Protein AF-0000000070241389 (afdb_homodimer)

Solvent-accessible surface area (backbone atoms only — not comparable to full-atom values): 9947 Å² total; per-residue (Å²): 117,72,37,58,46,86,77,59,89,58,71,56,84,63,76,89,74,58,66,76,79,63,46,59,75,64,30,22,27,38,68,63,29,48,18,29,35,75,73,73,41,57,58,73,61,90,64,56,70,70,60,47,52,40,38,36,48,60,35,49,55,43,48,33,76,45,27,88,47,49,41,38,32,72,41,94,45,86,84,44,61,36,31,37,30,52,108,116,70,37,58,45,86,76,58,89,58,71,57,83,64,76,89,75,59,67,75,80,64,46,59,76,65,31,23,28,36,67,65,30,48,19,29,35,76,73,73,41,58,60,74,61,88,65,56,70,70,60,47,50,39,39,36,46,59,34,49,56,44,48,33,76,44,26,89,46,50,40,38,32,72,41,95,45,85,84,43,62,35,31,36,28,53,109

Sequence (174 aa):
MPRPRSSFDDLRSFEFRDPEEVLDADKLYTVYEIARLLQGLDPDADLDPGTEGILLDWAIPWMLDHSDAFVFAEPEADEEPGYYGLKMPRPRSSFDDLRSFEFRDPEEVLDADKLYTVYEIARLLQGLDPDADLDPGTEGILLDWAIPWMLDHSDAFVFAEPEADEEPGYYGLK

Organism: Natronomonas pharaonis (strain ATCC 35678 / DSM 2160 / CIP 103997 / JCM 8858 / NBRC 14720 / NCIMB 2260 / Gabara) (NCBI:txid348780)

Nearest PDB structures (foldseek):
  6qvw-assembly1_A  TM=5.380E-01  e=3.458E-02  Homo sapiens
  7xe0-assembly1_I  TM=5.070E-01  e=3.819E+00  Triticum monococcum
  1mne-assembly1_A  TM=4.538E-01  e=8.930E+00  Dictyostelium discoideum
  7xe0-assembly1_I  TM=5.067E-01  e=3.661E+00  Triticum monococcum
  8bv0-assembly2_C  TM=4.609E-01  e=3.004E+00  Solanum lycopersicum

Foldseek 3Di:
DDDDPVVDDDPDQLEDDDPVVQDDQVDKAFLLLSLQSVVVHHSPDDDDPVVSVVSSVSVVSNCVNVVVQKDWADDPDPVDTIIIHGD/DDDDPVVDDDPDQLEDDDPVVQDDQVDKAFLLLSLQSVVVHHSPDDDDPVVSVVSSVSVVSNCVSVVVQKDWADDPDPVDTIIIHGD

Secondary structure (DSSP, 8-state):
-PEEGGG-S-B----SS-HHHHS-TTEEB-HHHHHHHHTT--TT----HHHHHHHHHHHHHHHHHTGGGEEEE--SSTTS--EEEE-/-PEEGGG-S-B----SS-HHHHS-TTEEB-HHHHHHHHTT--TT----HHHHHHHHHHHHHHHHHTGGGEEEE--SSTTS--EEEE-

InterPro domains:
  IPR043867 Protein of unknown function DUF5827 [PF19145] (1-87)

Radius of gyration: 15.33 Å; Cα contacts (8 Å, |Δi|>4): 279; chains: 2; bounding box: 36×40×34 Å

pLDDT: mean 89.83, std 9.63, range [54.94, 97.94]

Structure (mmCIF, N/CA/C/O backbone):
data_AF-0000000070241389-model_v1
#
loop_
_entity.id
_entity.type
_entity.pdbx_description
1 polymer 'Uncharacterized protein'
#
loop_
_atom_site.group_PDB
_atom_site.id
_atom_site.type_symbol
_atom_site.label_atom_id
_atom_site.label_alt_id
_atom_site.label_comp_id
_atom_site.label_asym_id
_atom_site.label_entity_id
_atom_site.label_seq_id
_atom_site.pdbx_PDB_ins_code
_atom_site.Cartn_x
_atom_site.Cartn_y
_atom_site.Cartn_z
_atom_site.occupancy
_atom_site.B_iso_or_equiv
_atom_site.auth_seq_id
_atom_site.auth_comp_id
_atom_site.auth_asym_id
_atom_site.auth_atom_id
_atom_site.pdbx_PDB_model_num
ATOM 1 N N . MET A 1 1 ? -7.754 8.125 13.336 1 80.69 1 MET A N 1
ATOM 2 C CA . MET A 1 1 ? -8.906 8.805 12.742 1 80.69 1 MET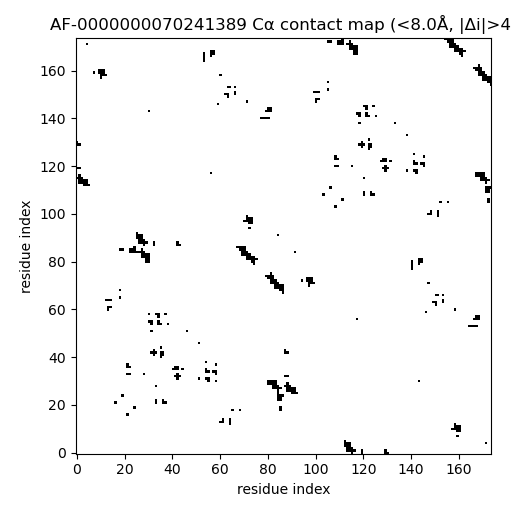 A CA 1
ATOM 3 C C . MET A 1 1 ? -8.484 9.641 11.539 1 80.69 1 MET A C 1
ATOM 5 O O . MET A 1 1 ? -7.324 10.039 11.43 1 80.69 1 MET A O 1
ATOM 9 N N . PRO A 1 2 ? -9.359 9.508 10.453 1 86.94 2 PRO A N 1
ATOM 10 C CA . PRO A 1 2 ? -9.047 10.367 9.312 1 86.94 2 PRO A CA 1
ATOM 11 C C . PRO A 1 2 ? -8.805 11.82 9.703 1 86.94 2 PRO A C 1
ATOM 13 O O . PRO A 1 2 ? -9.312 12.273 10.727 1 86.94 2 PRO A O 1
ATOM 16 N N . ARG A 1 3 ? -7.812 12.477 9.031 1 87.38 3 ARG A N 1
ATOM 17 C CA . ARG A 1 3 ? -7.434 13.867 9.289 1 87.38 3 ARG A CA 1
ATOM 18 C C . ARG A 1 3 ? -8.016 14.797 8.227 1 87.38 3 ARG A C 1
ATOM 20 O O . ARG A 1 3 ? -8.117 14.43 7.055 1 87.38 3 ARG A O 1
ATOM 27 N N . PRO A 1 4 ? -8.297 16.047 8.727 1 86.81 4 PRO A N 1
ATOM 28 C CA . PRO A 1 4 ? -8.734 17.016 7.715 1 86.81 4 PRO A CA 1
ATOM 29 C C . PRO A 1 4 ? -7.625 17.359 6.723 1 86.81 4 PRO A C 1
ATOM 31 O O . PRO A 1 4 ? -6.461 17.484 7.109 1 86.81 4 PRO A O 1
ATOM 34 N N . ARG A 1 5 ? -8.039 17.578 5.402 1 84.88 5 ARG A N 1
ATOM 35 C CA . ARG A 1 5 ? -7.09 17.891 4.34 1 84.88 5 ARG A CA 1
ATOM 36 C C . ARG A 1 5 ? -6.367 19.203 4.621 1 84.88 5 ARG A C 1
ATOM 38 O O . ARG A 1 5 ? -5.199 19.359 4.262 1 84.88 5 ARG A O 1
ATOM 45 N N . SER A 1 6 ? -7.023 20.109 5.176 1 82.19 6 SER A N 1
ATOM 46 C CA . SER A 1 6 ? -6.492 21.453 5.422 1 82.19 6 SER A CA 1
ATOM 47 C C . SER A 1 6 ? -5.363 21.422 6.441 1 82.19 6 SER A C 1
ATOM 49 O O . SER A 1 6 ? -4.648 22.406 6.613 1 82.19 6 SER A O 1
ATOM 51 N N . SER A 1 7 ? -5.199 20.359 6.973 1 80.12 7 SER A N 1
ATOM 52 C CA . SER A 1 7 ? -4.172 20.234 7.996 1 80.12 7 SER A CA 1
ATOM 53 C C . SER A 1 7 ? -2.805 19.953 7.379 1 80.12 7 SER A C 1
ATOM 55 O O . SER A 1 7 ? -1.79 19.938 8.078 1 80.12 7 SER A O 1
ATOM 57 N N . PHE A 1 8 ? -2.734 19.734 6.098 1 74.19 8 PHE A N 1
ATOM 58 C CA . PHE A 1 8 ? -1.48 19.344 5.465 1 74.19 8 PHE A CA 1
ATOM 59 C C . PHE A 1 8 ? -1.06 20.359 4.414 1 74.19 8 PHE A C 1
ATOM 61 O O . PHE A 1 8 ? -1.88 20.797 3.605 1 74.19 8 PHE A O 1
ATOM 68 N N . ASP A 1 9 ? 0.135 20.938 4.457 1 68.06 9 ASP A N 1
ATOM 69 C CA . ASP A 1 9 ? 0.631 21.953 3.531 1 68.06 9 ASP A CA 1
ATOM 70 C C . ASP A 1 9 ? 1.396 21.312 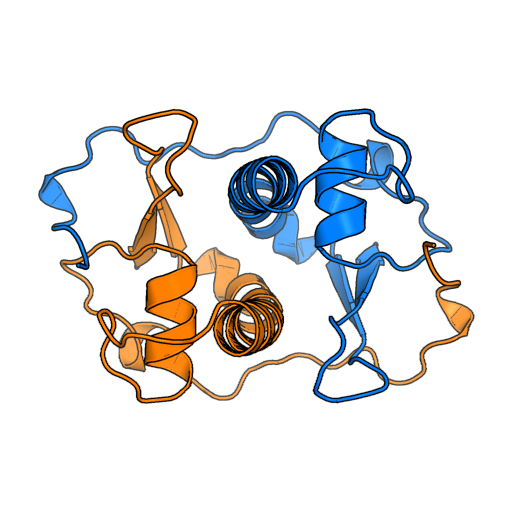2.375 1 68.06 9 ASP A C 1
ATOM 72 O O . ASP A 1 9 ? 1.526 21.906 1.304 1 68.06 9 ASP A O 1
ATOM 76 N N . ASP A 1 10 ? 2.033 20.188 2.574 1 65.69 10 ASP A N 1
ATOM 77 C CA . ASP A 1 10 ? 2.922 19.688 1.525 1 65.69 10 ASP A CA 1
ATOM 78 C C . ASP A 1 10 ? 2.482 18.312 1.041 1 65.69 10 ASP A C 1
ATOM 80 O O . ASP A 1 10 ? 2.93 17.297 1.57 1 65.69 10 ASP A O 1
ATOM 84 N N . LEU A 1 11 ? 1.538 18.359 0.152 1 69.12 11 LEU A N 1
ATOM 85 C CA . LEU A 1 11 ? 1.145 17.125 -0.534 1 69.12 11 LEU A CA 1
ATOM 86 C C . LEU A 1 11 ? 2.139 16.781 -1.638 1 69.12 11 LEU A C 1
ATOM 88 O O . LEU A 1 11 ? 2.34 17.562 -2.568 1 69.12 11 LEU A O 1
ATOM 92 N N . ARG A 1 12 ? 3.422 16.094 -1.104 1 58.38 12 ARG A N 1
ATOM 93 C CA . ARG A 1 12 ? 4.594 15.852 -1.937 1 58.38 12 ARG A CA 1
ATOM 94 C C . ARG A 1 12 ? 4.402 14.617 -2.812 1 58.38 12 ARG A C 1
ATOM 96 O O . ARG A 1 12 ? 3.594 13.742 -2.494 1 58.38 12 ARG A O 1
ATOM 103 N N . SER A 1 13 ? 5.098 14.703 -4.066 1 55.22 13 SER A N 1
ATOM 104 C CA . SER A 1 13 ? 5.234 13.594 -5.008 1 55.22 13 SER A CA 1
ATOM 105 C C . SER A 1 13 ? 6.461 12.742 -4.691 1 55.22 13 SER A C 1
ATOM 107 O O . SER A 1 13 ? 7.484 13.266 -4.246 1 55.22 13 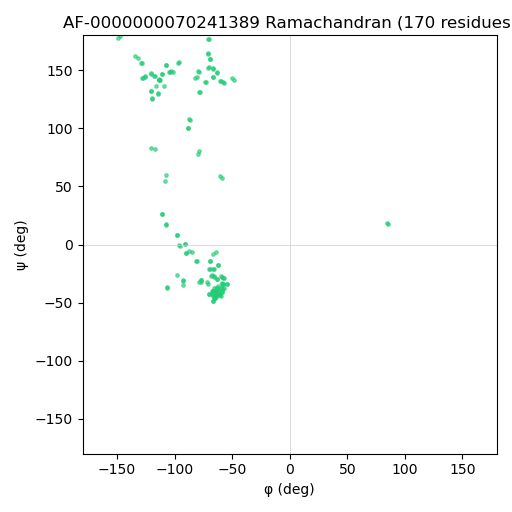SER A O 1
ATOM 109 N N . PHE A 1 14 ? 6.527 11.578 -4.203 1 59.25 14 PHE A N 1
ATOM 110 C CA . PHE A 1 14 ? 7.551 10.609 -3.828 1 59.25 14 PHE A CA 1
ATOM 111 C C . PHE A 1 14 ? 8.398 10.219 -5.031 1 59.25 14 PHE A C 1
ATOM 113 O O . PHE A 1 14 ? 9.555 9.828 -4.883 1 59.25 14 PHE A O 1
ATOM 120 N N . GLU A 1 15 ? 9.281 10.945 -6.016 1 58.62 15 GLU A N 1
ATOM 121 C CA . GLU A 1 15 ? 9.805 10.234 -7.18 1 58.62 15 GLU A CA 1
ATOM 122 C C . GLU A 1 15 ? 11.297 9.953 -7.031 1 58.62 15 GLU A C 1
ATOM 124 O O . GLU A 1 15 ? 11.93 9.438 -7.953 1 58.62 15 GLU A O 1
ATOM 129 N N . PHE A 1 16 ? 12.102 9.32 -6.215 1 74.12 16 PHE A N 1
ATOM 130 C CA . PHE A 1 16 ? 13.523 9.422 -6.508 1 74.12 16 PHE A CA 1
ATOM 131 C C . PHE A 1 16 ? 14.008 8.188 -7.27 1 74.12 16 PHE A C 1
ATOM 133 O O . PHE A 1 16 ? 14.891 8.289 -8.125 1 74.12 16 PHE A O 1
ATOM 140 N N . ARG A 1 17 ? 13.453 6.906 -7.234 1 88.31 17 ARG A N 1
ATOM 141 C CA . ARG A 1 17 ? 13.984 5.73 -7.91 1 88.31 17 ARG A CA 1
ATOM 142 C C . ARG A 1 17 ? 13.008 5.219 -8.969 1 88.31 17 ARG A C 1
ATOM 144 O O . ARG A 1 17 ? 11.805 5.129 -8.711 1 88.31 17 ARG A O 1
ATOM 151 N N . ASP A 1 18 ? 13.664 4.871 -10.195 1 93 18 ASP A N 1
ATOM 152 C CA . ASP A 1 18 ? 12.844 4.242 -11.227 1 93 18 ASP A CA 1
ATOM 153 C C . ASP A 1 18 ? 12.523 2.793 -10.859 1 93 18 ASP A C 1
ATOM 155 O O . ASP A 1 18 ? 13.383 2.07 -10.359 1 93 18 ASP A O 1
ATOM 159 N N . PRO A 1 19 ? 11.305 2.365 -11.125 1 95.81 19 PRO A N 1
ATOM 160 C CA . PRO A 1 19 ? 10.922 0.993 -10.789 1 95.81 19 PRO A CA 1
ATOM 161 C C . PRO A 1 19 ? 11.867 -0.048 -11.383 1 95.81 19 PRO A C 1
ATOM 163 O O . PRO A 1 19 ? 12.156 -1.06 -10.742 1 95.81 19 PRO A O 1
ATOM 166 N N . GLU A 1 20 ? 12.414 0.209 -12.562 1 95.5 20 GLU A N 1
ATOM 167 C CA . GLU A 1 20 ? 13.297 -0.741 -13.234 1 95.5 20 GLU A CA 1
ATOM 168 C C . GLU A 1 20 ? 14.633 -0.869 -12.516 1 95.5 20 GLU A C 1
ATOM 170 O O . GLU A 1 20 ? 15.367 -1.839 -12.719 1 95.5 20 GLU A O 1
ATOM 175 N N . GLU A 1 21 ? 14.977 0.105 -11.734 1 95.19 21 GLU A N 1
ATOM 176 C CA . GLU A 1 21 ? 16.203 0.063 -10.938 1 95.19 21 GLU A CA 1
ATOM 177 C C . GLU A 1 21 ? 16 -0.747 -9.664 1 95.19 21 GLU A C 1
ATOM 179 O O . GLU A 1 21 ? 16.969 -1.165 -9.031 1 95.19 21 GLU A O 1
ATOM 184 N N . VAL A 1 22 ? 14.805 -1.024 -9.32 1 95.69 22 VAL A N 1
ATOM 185 C CA . VAL A 1 22 ? 14.477 -1.661 -8.047 1 95.69 22 VAL A CA 1
ATOM 186 C C . VAL A 1 22 ? 14.07 -3.113 -8.289 1 95.69 22 VAL A C 1
ATOM 188 O O . VAL A 1 22 ? 14.445 -4.004 -7.516 1 95.69 22 VAL A O 1
ATOM 191 N N . LEU A 1 23 ? 13.375 -3.332 -9.367 1 96.56 23 LEU A N 1
ATOM 192 C CA . LEU A 1 23 ? 12.773 -4.641 -9.586 1 96.56 23 LEU A CA 1
ATOM 193 C C . LEU A 1 23 ? 13.352 -5.305 -10.828 1 96.56 23 LEU A C 1
ATOM 195 O O . LEU A 1 23 ? 13.641 -4.629 -11.82 1 96.56 23 LEU A O 1
ATOM 199 N N . ASP A 1 24 ? 13.477 -6.629 -10.742 1 95.81 24 ASP A N 1
ATOM 200 C CA . ASP A 1 24 ? 13.789 -7.449 -11.906 1 95.81 24 ASP A CA 1
ATOM 201 C C . ASP A 1 24 ? 12.555 -7.664 -12.773 1 95.81 24 ASP A C 1
ATOM 203 O O . ASP A 1 24 ? 11.508 -8.102 -12.281 1 95.81 24 ASP A O 1
ATOM 207 N N . ALA A 1 25 ? 12.648 -7.453 -14.07 1 93.69 25 ALA A N 1
ATOM 208 C CA . ALA A 1 25 ? 11.531 -7.488 -15.008 1 93.69 25 ALA A CA 1
ATOM 209 C C . ALA A 1 25 ? 10.953 -8.898 -15.125 1 93.69 25 ALA A C 1
ATOM 211 O O . ALA A 1 25 ? 9.805 -9.07 -15.547 1 93.69 25 ALA A O 1
ATOM 212 N N . ASP A 1 26 ? 11.719 -9.961 -14.773 1 94 26 ASP A N 1
ATOM 213 C CA . ASP A 1 26 ? 11.281 -11.344 -14.953 1 94 26 ASP A CA 1
ATOM 214 C C . ASP A 1 26 ? 10.719 -11.914 -13.656 1 94 26 ASP A C 1
ATOM 216 O O . ASP A 1 26 ? 10.391 -13.102 -13.594 1 94 26 ASP A O 1
ATOM 220 N N . LYS A 1 27 ? 10.547 -11.023 -12.625 1 96.06 27 LYS A N 1
ATOM 221 C CA . LYS A 1 27 ? 10.125 -11.516 -11.32 1 96.06 27 LYS A CA 1
ATOM 222 C C . LYS A 1 27 ? 8.922 -10.742 -10.797 1 96.06 27 LYS A C 1
ATOM 224 O O . LYS A 1 27 ? 8.648 -9.633 -11.266 1 96.06 27 LYS A O 1
ATOM 229 N N . LEU A 1 28 ? 8.164 -11.359 -9.914 1 96.31 28 LEU A N 1
ATOM 230 C CA . LEU A 1 28 ? 7.07 -10.758 -9.156 1 96.31 28 LEU A CA 1
ATOM 231 C C . LEU A 1 28 ? 7.402 -10.703 -7.672 1 96.31 28 LEU A C 1
ATOM 233 O O . LEU A 1 28 ? 8.062 -11.602 -7.141 1 96.31 28 LEU A O 1
ATOM 237 N N . TYR A 1 29 ? 6.996 -9.633 -7.066 1 96.81 29 TYR A N 1
ATOM 238 C CA . TYR A 1 29 ? 7.352 -9.336 -5.684 1 96.81 29 TYR A CA 1
ATOM 239 C C . TYR A 1 29 ? 6.109 -9.039 -4.852 1 96.81 29 TYR A C 1
ATOM 241 O O . TYR A 1 29 ? 5.133 -8.484 -5.367 1 96.81 29 TYR A O 1
ATOM 249 N N . THR A 1 30 ? 6.121 -9.477 -3.59 1 96.31 30 THR A N 1
ATOM 250 C CA . THR A 1 30 ? 5.117 -8.945 -2.676 1 96.31 30 THR A CA 1
ATOM 251 C C . THR A 1 30 ? 5.414 -7.484 -2.336 1 96.31 30 THR A C 1
ATOM 253 O O . THR A 1 30 ? 6.52 -7 -2.582 1 96.31 30 THR A O 1
ATOM 256 N N . VAL A 1 31 ? 4.406 -6.816 -1.786 1 96.88 31 VAL A N 1
ATOM 257 C CA . VAL A 1 31 ? 4.609 -5.426 -1.402 1 96.88 31 VAL A CA 1
ATOM 258 C C . VAL A 1 31 ? 5.684 -5.34 -0.321 1 96.88 31 VAL A C 1
ATOM 260 O O . VAL A 1 31 ? 6.445 -4.371 -0.269 1 96.88 31 VAL A O 1
ATOM 263 N N . TYR A 1 32 ? 5.855 -6.355 0.527 1 97 32 TYR A N 1
ATOM 264 C CA . TYR A 1 32 ? 6.867 -6.371 1.577 1 97 32 TYR A CA 1
ATOM 265 C C . TYR A 1 32 ? 8.266 -6.504 0.984 1 97 32 TYR A C 1
ATOM 267 O O . TYR A 1 32 ? 9.203 -5.84 1.434 1 97 32 TYR A O 1
ATOM 275 N N . GLU A 1 33 ? 8.422 -7.348 0.012 1 97.94 33 GLU A N 1
ATOM 276 C CA . GLU A 1 33 ? 9.703 -7.516 -0.677 1 97.94 33 GLU A CA 1
ATOM 277 C C . GLU A 1 33 ? 10.109 -6.234 -1.396 1 97.94 33 GLU A C 1
ATOM 279 O O . GLU A 1 33 ? 11.281 -5.855 -1.375 1 97.94 33 GLU A O 1
ATOM 284 N N . ILE A 1 34 ? 9.125 -5.555 -2.051 1 97.75 34 ILE A N 1
ATOM 285 C CA . ILE A 1 34 ? 9.398 -4.293 -2.73 1 97.75 34 ILE A CA 1
ATOM 286 C C . ILE A 1 34 ? 9.867 -3.252 -1.719 1 97.75 34 ILE A C 1
ATOM 288 O O . ILE A 1 34 ? 10.844 -2.537 -1.964 1 97.75 34 ILE A O 1
ATOM 292 N N . ALA A 1 35 ? 9.195 -3.23 -0.562 1 96.38 35 ALA A N 1
ATOM 293 C CA . ALA A 1 35 ? 9.57 -2.291 0.493 1 96.38 35 ALA A CA 1
ATOM 294 C C . ALA A 1 35 ? 11.016 -2.5 0.931 1 96.38 35 ALA A C 1
ATOM 296 O O . ALA A 1 35 ? 11.766 -1.534 1.104 1 96.38 35 ALA A O 1
ATOM 297 N N . ARG A 1 36 ? 11.461 -3.729 1.05 1 97.25 36 ARG A N 1
ATOM 298 C CA . ARG A 1 36 ? 12.836 -4.039 1.434 1 97.25 36 ARG A CA 1
ATOM 299 C C . ARG A 1 36 ? 13.82 -3.619 0.343 1 97.25 36 ARG A C 1
ATOM 301 O O . ARG A 1 36 ? 14.828 -2.967 0.625 1 97.25 36 ARG A O 1
ATOM 308 N N . LEU A 1 37 ? 13.477 -3.885 -0.867 1 97 37 LEU A N 1
ATOM 309 C CA . LEU A 1 37 ? 14.352 -3.576 -1.994 1 97 37 LEU A CA 1
ATOM 310 C C . LEU A 1 37 ? 14.539 -2.068 -2.135 1 97 37 LEU A C 1
ATOM 312 O O . LEU A 1 37 ? 15.648 -1.602 -2.412 1 97 37 LEU A O 1
ATOM 316 N N . LEU A 1 38 ? 13.43 -1.319 -1.932 1 95.75 38 LEU A N 1
ATOM 317 C CA . LEU A 1 38 ? 13.5 0.135 -2.027 1 95.75 38 LEU A CA 1
ATOM 318 C C . LEU A 1 38 ? 14.5 0.701 -1.025 1 95.75 38 LEU A C 1
ATOM 320 O O . LEU A 1 38 ? 15.086 1.758 -1.26 1 95.75 38 LEU A O 1
ATOM 324 N N . GLN A 1 39 ? 14.711 0.01 0.08 1 93.75 39 GLN A N 1
ATOM 325 C CA . GLN A 1 39 ? 15.609 0.46 1.139 1 93.75 39 GLN A CA 1
ATOM 326 C C . GLN A 1 39 ? 17 -0.154 0.98 1 93.75 39 GLN A C 1
ATOM 328 O O . GLN A 1 39 ? 17.875 0.074 1.809 1 93.75 39 GLN A O 1
ATOM 333 N N . GLY A 1 40 ? 17.219 -1.007 -0.044 1 93.88 40 GLY A N 1
ATOM 334 C CA . GLY A 1 40 ? 18.5 -1.637 -0.299 1 93.88 40 GLY A CA 1
ATOM 335 C C . GLY A 1 40 ? 18.703 -2.916 0.491 1 93.88 40 GLY A C 1
ATOM 336 O O . GLY A 1 40 ? 19.844 -3.377 0.655 1 93.88 40 GLY A O 1
ATOM 337 N N . LEU A 1 41 ? 17.672 -3.477 0.981 1 95.75 41 LEU A N 1
ATOM 338 C CA . LEU A 1 41 ? 17.734 -4.727 1.731 1 95.75 41 LEU A CA 1
ATOM 339 C C . LEU A 1 41 ? 17.422 -5.918 0.836 1 95.75 41 LEU A C 1
ATOM 341 O O . LEU A 1 41 ? 16.781 -5.762 -0.207 1 95.75 41 LEU A O 1
ATOM 345 N N . ASP A 1 42 ? 17.906 -7.07 1.27 1 96.31 42 ASP A N 1
ATOM 346 C CA . ASP A 1 42 ? 17.5 -8.312 0.61 1 96.31 42 ASP A CA 1
ATOM 347 C C . ASP A 1 42 ? 15.992 -8.516 0.705 1 96.31 42 ASP A C 1
ATOM 349 O O . ASP A 1 42 ? 15.398 -8.273 1.752 1 96.31 42 ASP A O 1
ATOM 353 N N . PRO A 1 43 ? 15.367 -9.031 -0.404 1 96.25 43 PRO A N 1
ATOM 354 C CA . PRO A 1 43 ? 13.922 -9.25 -0.352 1 96.25 43 PRO A CA 1
ATOM 355 C C . PRO A 1 43 ? 13.516 -10.273 0.708 1 96.25 43 PRO A C 1
ATOM 357 O O . PRO A 1 43 ? 12.367 -10.281 1.159 1 96.25 43 PRO A O 1
ATOM 360 N N . ASP A 1 44 ? 14.422 -11.07 1.173 1 95.19 44 ASP A N 1
ATOM 361 C CA . ASP A 1 44 ? 14.117 -12.094 2.172 1 95.19 44 ASP A CA 1
ATOM 362 C C . ASP A 1 44 ? 14.68 -11.703 3.539 1 95.19 44 ASP A C 1
ATOM 364 O O . ASP A 1 44 ? 14.797 -12.555 4.426 1 95.19 44 ASP A O 1
ATOM 368 N N . ALA A 1 45 ? 15.008 -10.445 3.717 1 96.06 45 ALA A N 1
ATOM 369 C CA . ALA A 1 45 ? 15.531 -9.977 4.996 1 96.06 45 ALA A CA 1
ATOM 370 C C . ALA A 1 45 ? 14.562 -10.273 6.133 1 96.06 45 ALA A C 1
ATOM 372 O O . ALA A 1 45 ? 13.344 -10.133 5.973 1 96.06 45 ALA A O 1
ATOM 373 N N . ASP A 1 46 ? 15.023 -10.68 7.227 1 95.31 46 ASP A N 1
ATOM 374 C CA . ASP A 1 46 ? 14.234 -10.93 8.43 1 95.31 46 ASP A CA 1
ATOM 375 C C . ASP A 1 46 ? 14.102 -9.672 9.273 1 95.31 46 ASP A C 1
ATOM 377 O O . ASP A 1 46 ? 15.039 -9.281 9.977 1 95.31 46 ASP A O 1
ATOM 381 N N . LEU A 1 47 ? 13 -9.016 9.164 1 94.75 47 LEU A N 1
ATOM 382 C CA . LEU A 1 47 ? 12.742 -7.777 9.883 1 94.75 47 LEU A CA 1
ATOM 383 C C . LEU A 1 47 ? 11.68 -7.98 10.953 1 94.75 47 LEU A C 1
ATOM 385 O O . LEU A 1 47 ? 10.789 -8.82 10.797 1 94.75 47 LEU A O 1
ATOM 389 N N . ASP A 1 48 ? 11.812 -7.254 12.039 1 93.88 48 ASP A N 1
ATOM 390 C CA . ASP A 1 48 ? 10.711 -7.246 13 1 93.88 48 ASP A CA 1
ATOM 391 C C . ASP A 1 48 ? 9.477 -6.566 12.414 1 93.88 48 ASP A C 1
ATOM 393 O O . ASP A 1 48 ? 9.594 -5.676 11.57 1 93.88 48 ASP A O 1
ATOM 397 N N . PRO A 1 49 ? 8.281 -6.938 12.852 1 90.12 49 PRO A N 1
ATOM 398 C CA . PRO A 1 49 ? 7.027 -6.461 12.266 1 90.12 49 PRO A CA 1
ATOM 399 C C . PRO A 1 49 ? 6.898 -4.941 12.297 1 90.12 49 PRO A C 1
ATOM 401 O O . PRO A 1 49 ? 6.297 -4.352 11.391 1 90.12 49 PRO A O 1
ATOM 404 N N . GLY A 1 50 ? 7.473 -4.375 13.391 1 90 50 GLY A N 1
ATOM 405 C CA . GLY A 1 50 ? 7.391 -2.926 13.477 1 90 50 GLY A CA 1
ATOM 406 C C . GLY A 1 50 ? 8.18 -2.213 12.398 1 90 50 GLY A C 1
ATOM 407 O O . GLY A 1 50 ? 7.676 -1.292 11.758 1 90 50 GLY A O 1
ATOM 408 N N . THR A 1 51 ? 9.43 -2.715 12.172 1 93.06 51 THR A N 1
ATOM 409 C CA . THR A 1 51 ? 10.297 -2.16 11.141 1 93.06 51 THR A CA 1
ATOM 410 C C . THR A 1 51 ? 9.719 -2.42 9.75 1 93.06 51 THR A C 1
ATOM 412 O O . THR A 1 51 ? 9.719 -1.531 8.898 1 93.06 51 THR A O 1
ATOM 415 N N . GLU A 1 52 ? 9.18 -3.602 9.578 1 93.81 52 GLU A N 1
ATOM 416 C CA . GLU A 1 52 ? 8.594 -3.953 8.281 1 93.81 52 GLU A CA 1
ATOM 417 C C . GLU A 1 52 ? 7.406 -3.051 7.953 1 93.81 52 GLU A C 1
ATOM 419 O O . GLU A 1 52 ? 7.25 -2.617 6.809 1 93.81 52 GLU A O 1
ATOM 424 N N . GLY A 1 53 ? 6.535 -2.811 8.938 1 92.44 53 GLY A N 1
ATOM 425 C CA . GLY A 1 53 ? 5.402 -1.917 8.75 1 92.44 53 GLY A CA 1
ATOM 426 C C . GLY A 1 53 ? 5.812 -0.521 8.32 1 92.44 53 GLY A C 1
ATOM 427 O O . GLY A 1 53 ? 5.172 0.079 7.453 1 92.44 53 GLY A O 1
ATOM 428 N N . ILE A 1 54 ? 6.957 -0.076 8.914 1 92.38 54 ILE A N 1
ATOM 429 C CA . ILE A 1 54 ? 7.469 1.253 8.602 1 92.38 54 ILE A CA 1
ATOM 430 C C . ILE A 1 54 ? 7.934 1.293 7.145 1 92.38 54 ILE A C 1
ATOM 432 O O . ILE A 1 54 ? 7.59 2.217 6.402 1 92.38 54 ILE A O 1
ATOM 436 N N . LEU A 1 55 ? 8.711 0.307 6.746 1 94.31 55 LEU A N 1
ATOM 437 C CA . LEU A 1 55 ? 9.211 0.255 5.375 1 94.31 55 LEU A CA 1
ATOM 438 C C . LEU A 1 55 ? 8.055 0.191 4.383 1 94.31 55 LEU A C 1
ATOM 440 O O . LEU A 1 55 ? 8.102 0.828 3.326 1 94.31 55 LEU A O 1
ATOM 444 N N . LEU A 1 56 ? 6.961 -0.554 4.73 1 95.94 56 LEU A N 1
ATOM 445 C CA . LEU A 1 56 ? 5.793 -0.677 3.865 1 95.94 56 LEU A CA 1
ATOM 446 C C . LEU A 1 56 ? 5.094 0.668 3.701 1 95.94 56 LEU A C 1
ATOM 448 O O . LEU A 1 56 ? 4.746 1.058 2.584 1 95.94 56 LEU A O 1
ATOM 452 N N . ASP A 1 57 ? 4.949 1.387 4.762 1 93.81 57 ASP A N 1
ATOM 453 C CA . ASP A 1 57 ? 4.312 2.699 4.723 1 93.81 57 ASP A CA 1
ATOM 454 C C . ASP A 1 57 ? 5.059 3.645 3.783 1 93.81 57 ASP A C 1
ATOM 456 O O . ASP A 1 57 ? 4.4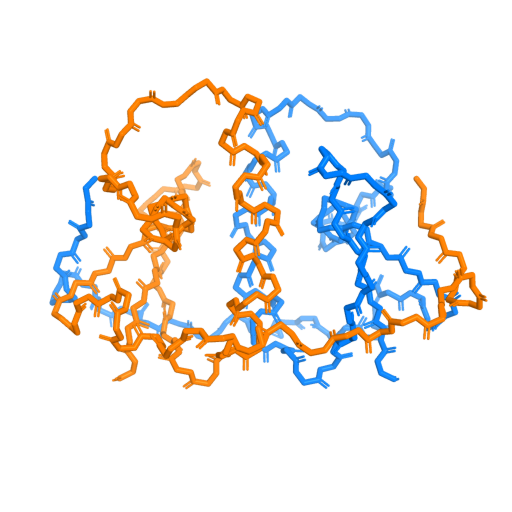38 4.445 3.082 1 93.81 57 ASP A O 1
ATOM 460 N N . TRP A 1 58 ? 6.395 3.465 3.717 1 92.38 58 TRP A N 1
ATOM 461 C CA . TRP A 1 58 ? 7.238 4.301 2.873 1 92.38 58 TRP A CA 1
ATOM 462 C C . TRP A 1 58 ? 7.152 3.865 1.413 1 92.38 58 TRP A C 1
ATOM 464 O O . TRP A 1 58 ? 7.191 4.699 0.506 1 92.38 58 TRP A O 1
ATOM 474 N N . ALA A 1 59 ? 6.965 2.652 1.183 1 93.94 59 ALA A N 1
ATOM 475 C CA . ALA A 1 59 ? 6.984 2.1 -0.169 1 93.94 59 ALA A CA 1
ATOM 476 C C . ALA A 1 59 ? 5.688 2.41 -0.91 1 93.94 59 ALA A C 1
ATOM 478 O O . ALA A 1 59 ? 5.691 2.609 -2.127 1 93.94 59 ALA A O 1
ATOM 479 N N . ILE A 1 60 ? 4.543 2.531 -0.229 1 95.75 60 ILE A N 1
ATOM 480 C CA . ILE A 1 60 ? 3.217 2.607 -0.835 1 95.75 60 ILE A CA 1
ATOM 481 C C . ILE A 1 60 ? 3.102 3.885 -1.664 1 95.75 60 ILE A C 1
ATOM 483 O O . ILE A 1 60 ? 2.688 3.844 -2.824 1 95.75 60 ILE A O 1
ATOM 487 N N . PRO A 1 61 ? 3.535 5.047 -1.141 1 93.62 61 PRO A N 1
ATOM 488 C CA . PRO A 1 61 ? 3.451 6.246 -1.979 1 93.62 61 PRO A CA 1
ATOM 489 C C . PRO A 1 61 ? 4.301 6.141 -3.244 1 93.62 61 PRO A C 1
ATOM 491 O O . PRO A 1 61 ? 3.889 6.613 -4.309 1 93.62 61 PRO A O 1
ATOM 494 N N . TRP A 1 62 ? 5.504 5.547 -3.08 1 94.19 62 TRP A N 1
ATOM 495 C CA . TRP A 1 62 ? 6.359 5.34 -4.246 1 94.19 62 TRP A CA 1
ATOM 496 C C . TRP A 1 62 ? 5.664 4.457 -5.277 1 94.19 62 TRP A C 1
ATOM 498 O O . TRP A 1 62 ? 5.707 4.746 -6.477 1 94.19 62 TRP A O 1
ATOM 508 N N . MET A 1 63 ? 5.039 3.424 -4.824 1 95.62 63 MET A N 1
ATOM 509 C CA . MET A 1 63 ? 4.352 2.52 -5.738 1 95.62 63 MET A CA 1
ATOM 510 C C . MET A 1 63 ? 3.182 3.221 -6.418 1 95.62 63 MET A C 1
ATOM 512 O O . MET A 1 63 ? 2.92 2.998 -7.602 1 95.62 63 MET A O 1
ATOM 516 N N . LEU A 1 64 ? 2.494 4.062 -5.707 1 94.69 64 LEU A N 1
ATOM 517 C CA . LEU A 1 64 ? 1.359 4.793 -6.266 1 94.69 64 LEU A CA 1
ATOM 518 C C . LEU A 1 64 ? 1.817 5.777 -7.336 1 94.69 64 LEU A C 1
ATOM 520 O O . LEU A 1 64 ? 1.175 5.91 -8.375 1 94.69 64 LEU A O 1
ATOM 524 N N . ASP A 1 65 ? 2.893 6.379 -7.055 1 91.75 65 ASP A N 1
ATOM 525 C CA . ASP A 1 65 ? 3.426 7.344 -8.008 1 91.75 65 ASP A CA 1
ATOM 526 C C . ASP A 1 65 ? 3.865 6.66 -9.297 1 91.75 65 ASP A C 1
ATOM 528 O O . ASP A 1 65 ? 3.828 7.266 -10.375 1 91.75 65 ASP A O 1
ATOM 532 N N . HIS A 1 66 ? 4.227 5.438 -9.203 1 94.62 66 HIS A N 1
ATOM 533 C CA . HIS A 1 66 ? 4.719 4.695 -10.359 1 94.62 66 HIS A CA 1
ATOM 534 C C . HIS A 1 66 ? 3.734 3.609 -10.773 1 94.62 66 HIS A C 1
ATOM 536 O O . HIS A 1 66 ? 4.125 2.611 -11.391 1 94.62 66 HIS A O 1
ATOM 542 N N . SER A 1 67 ? 2.461 3.803 -10.461 1 93.5 67 SER A N 1
ATOM 543 C CA . SER A 1 67 ? 1.46 2.752 -10.617 1 93.5 67 SER A CA 1
ATOM 544 C C . SER A 1 67 ? 1.402 2.246 -12.055 1 93.5 67 SER A C 1
ATOM 546 O O . SER A 1 67 ? 1.148 1.063 -12.289 1 93.5 67 SER A O 1
ATOM 548 N N . ASP A 1 68 ? 1.731 3.109 -13.016 1 92.38 68 ASP A N 1
ATOM 549 C CA . ASP A 1 68 ? 1.645 2.748 -14.422 1 92.38 68 ASP A CA 1
ATOM 550 C C . ASP A 1 68 ? 2.705 1.714 -14.797 1 92.38 68 ASP A C 1
ATOM 552 O O . ASP A 1 68 ? 2.625 1.084 -15.852 1 92.38 68 ASP A O 1
ATOM 556 N N . ALA A 1 69 ? 3.65 1.566 -13.922 1 94.38 69 ALA A N 1
ATOM 557 C CA . ALA A 1 69 ? 4.75 0.647 -14.211 1 94.38 69 ALA A CA 1
ATOM 558 C C . ALA A 1 69 ? 4.43 -0.76 -13.711 1 94.38 69 ALA A C 1
ATOM 560 O O . ALA A 1 69 ? 5.152 -1.712 -14.016 1 94.38 69 ALA A O 1
ATOM 561 N N . PHE A 1 70 ? 3.357 -0.979 -12.992 1 93.38 70 PHE A N 1
ATOM 562 C CA . PHE A 1 70 ? 3.184 -2.217 -12.234 1 93.38 70 PHE A CA 1
ATOM 563 C C . PHE A 1 70 ? 2.039 -3.043 -12.812 1 93.38 70 PHE A C 1
ATOM 565 O O . PHE A 1 70 ? 1.042 -2.49 -13.281 1 93.38 70 PHE A O 1
ATOM 572 N N . VAL A 1 71 ? 2.24 -4.309 -12.828 1 92.06 71 VAL A N 1
ATOM 573 C CA . VAL A 1 71 ? 1.167 -5.285 -12.992 1 92.06 71 VAL A CA 1
ATOM 574 C C . VAL A 1 71 ? 0.906 -5.988 -11.656 1 92.06 71 VAL A C 1
ATOM 576 O O . VAL A 1 71 ? 1.765 -5.996 -10.773 1 92.06 71 VAL A O 1
ATOM 579 N N . PHE A 1 72 ? -0.278 -6.488 -11.469 1 93.44 72 PHE A N 1
ATOM 580 C CA . PHE A 1 72 ? -0.683 -7.156 -10.234 1 93.44 72 PHE A CA 1
ATOM 581 C C . PHE A 1 72 ? -1.117 -8.594 -10.516 1 93.44 72 PHE A C 1
ATOM 583 O O . PHE A 1 72 ? -1.854 -8.844 -11.477 1 93.44 72 PHE A O 1
ATOM 590 N N . ALA A 1 73 ? -0.594 -9.5 -9.719 1 91.94 73 ALA A N 1
ATOM 591 C CA . ALA A 1 73 ? -1.017 -10.898 -9.734 1 91.94 73 ALA A CA 1
ATOM 592 C C . ALA A 1 73 ? -1.695 -11.289 -8.43 1 91.94 73 ALA A C 1
ATOM 594 O O . ALA A 1 73 ? -1.167 -11.023 -7.344 1 91.94 73 ALA A O 1
ATOM 595 N N . GLU A 1 74 ? -2.807 -11.859 -8.547 1 87.75 74 GLU A N 1
ATOM 596 C CA . GLU A 1 74 ? -3.576 -12.258 -7.371 1 87.75 74 GLU A CA 1
ATOM 597 C C . GLU A 1 74 ? -2.832 -13.305 -6.555 1 87.75 74 GLU A C 1
ATOM 599 O O . GLU A 1 74 ? -2.143 -14.164 -7.117 1 87.75 74 GLU A O 1
ATOM 604 N N . PRO A 1 75 ? -3.066 -13.211 -5.227 1 87.19 75 PRO A N 1
ATOM 605 C CA . PRO A 1 75 ? -2.41 -14.219 -4.383 1 87.19 75 PRO A CA 1
ATOM 606 C C . PRO A 1 75 ? -2.982 -15.617 -4.578 1 87.19 75 PRO A C 1
ATOM 608 O O . PRO A 1 75 ? -4.086 -15.773 -5.109 1 87.19 75 PRO A O 1
ATOM 611 N N . GLU A 1 76 ? -2.104 -16.562 -4.145 1 80.25 76 GLU A N 1
ATOM 612 C CA . GLU A 1 76 ? -2.561 -17.953 -4.219 1 80.25 76 GLU A CA 1
ATOM 613 C C . GLU A 1 76 ? -3.637 -18.234 -3.176 1 80.25 76 GLU A C 1
ATOM 615 O O . GLU A 1 76 ? -4.488 -19.109 -3.375 1 80.25 76 GLU A O 1
ATOM 620 N N . ALA A 1 77 ? -3.574 -17.609 -2.008 1 84.31 77 ALA A N 1
ATOM 621 C CA . ALA A 1 77 ? -4.543 -17.734 -0.922 1 84.31 77 ALA A CA 1
ATOM 622 C C . ALA A 1 77 ? -4.965 -16.375 -0.39 1 84.31 77 ALA A C 1
ATOM 624 O O . ALA A 1 77 ? -4.242 -15.391 -0.551 1 84.31 77 ALA A O 1
ATOM 625 N N . ASP A 1 78 ? -6.066 -16.406 0.267 1 80.44 78 ASP A N 1
ATOM 626 C CA . ASP A 1 78 ? -6.652 -15.141 0.715 1 80.44 78 ASP A CA 1
ATOM 627 C C . ASP A 1 78 ? -5.789 -14.484 1.791 1 80.44 78 ASP A C 1
ATOM 629 O O . ASP A 1 78 ? -5.812 -13.266 1.95 1 80.44 78 ASP A O 1
ATOM 633 N N . GLU A 1 79 ? -5.082 -15.305 2.457 1 85.25 79 GLU A N 1
ATOM 634 C CA . GLU A 1 79 ? -4.312 -14.781 3.58 1 85.25 79 GLU A CA 1
ATOM 635 C C . GLU A 1 79 ? -2.912 -14.359 3.139 1 85.25 79 GLU A C 1
ATOM 637 O O . GLU A 1 79 ? -2.131 -13.844 3.943 1 85.25 79 GLU A O 1
ATOM 642 N N . GLU A 1 80 ? -2.643 -14.531 1.816 1 88.81 80 GLU A N 1
ATOM 643 C CA . GLU A 1 80 ? -1.33 -14.188 1.272 1 88.81 80 GLU A CA 1
ATOM 644 C C . GLU A 1 80 ? -1.379 -12.875 0.494 1 88.81 80 GLU A C 1
ATOM 646 O O . GLU A 1 80 ? -2.422 -12.508 -0.05 1 88.81 80 GLU A O 1
ATOM 651 N N . PRO A 1 81 ? -0.273 -12.219 0.557 1 92.06 81 PRO A N 1
ATOM 652 C CA . PRO A 1 81 ? -0.252 -10.992 -0.247 1 92.06 81 PRO A CA 1
ATOM 653 C C . PRO A 1 81 ? -0.226 -11.273 -1.748 1 92.06 81 PRO A C 1
ATOM 655 O O . PRO A 1 81 ? 0.241 -12.336 -2.174 1 92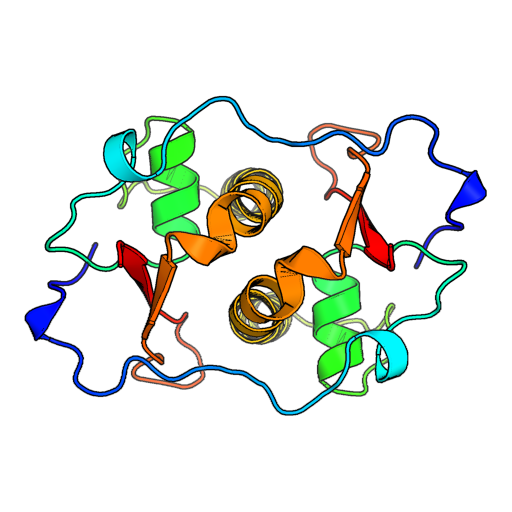.06 81 PRO A O 1
ATOM 658 N N . GLY A 1 82 ? -0.77 -10.305 -2.539 1 92.38 82 GLY A N 1
ATOM 659 C CA . GLY A 1 82 ? -0.598 -10.359 -3.982 1 92.38 82 GLY A CA 1
ATOM 660 C C . GLY A 1 82 ? 0.821 -10.062 -4.426 1 92.38 82 GLY A C 1
ATOM 661 O O . GLY A 1 82 ? 1.692 -9.789 -3.596 1 92.38 82 GLY A O 1
ATOM 662 N N . TYR A 1 83 ? 1.008 -10.18 -5.773 1 94.06 83 TYR A N 1
ATOM 663 C CA . TYR A 1 83 ? 2.33 -9.961 -6.348 1 94.06 83 TYR A CA 1
ATOM 664 C C . TYR A 1 83 ? 2.305 -8.82 -7.355 1 94.06 83 TYR A C 1
ATOM 666 O O . TYR A 1 83 ? 1.295 -8.602 -8.031 1 94.06 83 TYR A O 1
ATOM 674 N N . TYR A 1 84 ? 3.418 -8.18 -7.336 1 95.25 84 TYR A N 1
ATOM 675 C CA . TYR A 1 84 ? 3.59 -7.051 -8.242 1 95.25 84 TYR A CA 1
ATOM 676 C C . TYR A 1 84 ? 4.84 -7.223 -9.094 1 95.25 84 TYR A C 1
ATOM 678 O O . TYR A 1 84 ? 5.867 -7.711 -8.617 1 95.25 84 TYR A O 1
ATOM 686 N N . GLY A 1 85 ? 4.738 -6.773 -10.352 1 94.06 85 GLY A N 1
ATOM 687 C CA . GLY A 1 85 ? 5.863 -6.766 -11.266 1 94.06 85 GLY A CA 1
ATOM 688 C C . GLY A 1 85 ? 5.82 -5.613 -12.25 1 94.06 85 GLY A C 1
ATOM 689 O O . GLY A 1 85 ? 4.945 -4.746 -12.172 1 94.06 85 GLY A O 1
ATOM 690 N N . LEU A 1 86 ? 6.832 -5.582 -13.062 1 94.31 86 LEU A N 1
ATOM 691 C CA . LEU A 1 86 ? 6.906 -4.535 -14.078 1 94.31 86 LEU A CA 1
ATOM 692 C C . LEU A 1 86 ? 6.062 -4.898 -15.297 1 94.31 86 LEU A C 1
ATOM 694 O O . LEU A 1 86 ? 5.926 -6.074 -15.633 1 94.31 86 LEU A O 1
ATOM 698 N N . LYS A 1 87 ? 5.457 -3.891 -15.867 1 90.12 87 LYS A N 1
ATOM 699 C CA . LYS A 1 87 ? 4.73 -4.074 -17.125 1 90.12 87 LYS A CA 1
ATOM 700 C C . LYS A 1 87 ? 5.668 -4.531 -18.234 1 90.12 87 LYS A C 1
ATOM 702 O O . LYS A 1 87 ? 6.852 -4.191 -18.234 1 90.12 87 LYS A O 1
ATOM 707 N N . MET B 1 1 ? 10.414 -14.961 -1.198 1 81.62 1 MET B N 1
ATOM 708 C CA . MET B 1 1 ? 11.281 -14.773 -2.357 1 81.62 1 MET B CA 1
ATOM 709 C C . MET B 1 1 ? 10.469 -14.367 -3.584 1 81.62 1 MET B C 1
ATOM 711 O O . MET B 1 1 ? 9.273 -14.672 -3.674 1 81.62 1 MET B O 1
ATOM 715 N N . PRO B 1 2 ? 11.039 -13.352 -4.293 1 87.88 2 PRO B N 1
ATOM 716 C CA . PRO B 1 2 ? 10.352 -12.984 -5.535 1 87.88 2 PRO B CA 1
ATOM 717 C C . PRO B 1 2 ? 10.055 -14.195 -6.418 1 87.88 2 PRO B C 1
ATOM 719 O O . PRO B 1 2 ? 10.742 -15.211 -6.336 1 87.88 2 PRO B O 1
ATOM 722 N N . ARG B 1 3 ? 8.867 -14.172 -7.105 1 88.19 3 ARG B N 1
ATOM 723 C CA . ARG B 1 3 ? 8.414 -15.242 -7.98 1 88.19 3 ARG B CA 1
ATOM 724 C C . ARG B 1 3 ? 8.609 -14.875 -9.445 1 88.19 3 ARG B C 1
ATOM 726 O O . ARG B 1 3 ? 8.469 -13.711 -9.828 1 88.19 3 ARG B O 1
ATOM 733 N N . PRO B 1 4 ? 8.844 -15.984 -10.242 1 87.94 4 PRO B N 1
ATOM 734 C CA . PRO B 1 4 ? 8.906 -15.695 -11.68 1 87.94 4 PRO B CA 1
ATOM 735 C C . PRO B 1 4 ? 7.562 -15.242 -12.242 1 87.94 4 PRO B C 1
ATOM 737 O O . PRO B 1 4 ? 6.516 -15.766 -11.852 1 87.94 4 PRO B O 1
ATOM 740 N N . ARG B 1 5 ? 7.668 -14.297 -13.219 1 86 5 ARG B N 1
ATOM 741 C CA . ARG B 1 5 ? 6.461 -13.758 -13.844 1 86 5 ARG B CA 1
ATOM 742 C C . ARG B 1 5 ? 5.688 -14.852 -14.578 1 86 5 ARG B C 1
ATOM 744 O O . ARG B 1 5 ? 4.457 -14.812 -14.641 1 86 5 ARG B O 1
ATOM 751 N N . SER B 1 6 ? 6.328 -15.695 -15.156 1 83.06 6 SER B N 1
ATOM 752 C CA . SER B 1 6 ? 5.73 -16.75 -15.969 1 83.06 6 SER B CA 1
ATOM 753 C C . SER B 1 6 ? 4.879 -17.688 -15.125 1 83.06 6 SER B C 1
ATOM 755 O O . SER B 1 6 ? 4.117 -18.5 -15.656 1 83.06 6 SER B O 1
ATOM 757 N N . SER B 1 7 ? 4.949 -17.484 -13.938 1 81.31 7 SER B N 1
ATOM 758 C CA . SER B 1 7 ? 4.215 -18.359 -13.031 1 81.31 7 SER B CA 1
ATOM 759 C C . SER B 1 7 ? 2.785 -17.859 -12.82 1 81.31 7 SER B C 1
ATOM 761 O O . SER B 1 7 ? 1.976 -18.547 -12.188 1 81.31 7 SER B O 1
ATOM 763 N N . PHE B 1 8 ? 2.445 -16.734 -13.344 1 75.5 8 PHE B N 1
ATOM 764 C CA . PHE B 1 8 ? 1.137 -16.141 -13.086 1 75.5 8 PHE B CA 1
ATOM 765 C C . PHE B 1 8 ? 0.353 -15.969 -14.383 1 75.5 8 PHE B C 1
ATOM 767 O O . PHE B 1 8 ? 0.898 -15.5 -15.383 1 75.5 8 PHE B O 1
ATOM 774 N N . ASP B 1 9 ? -0.878 -16.484 -14.5 1 69 9 ASP B N 1
ATOM 775 C CA . ASP B 1 9 ? -1.714 -16.391 -15.688 1 69 9 ASP B CA 1
ATOM 776 C C . ASP B 1 9 ? -2.641 -15.18 -15.625 1 69 9 ASP B C 1
ATOM 778 O O . ASP B 1 9 ? -3.102 -14.688 -16.656 1 69 9 ASP B O 1
ATOM 782 N N . ASP B 1 10 ? -3.061 -14.781 -14.461 1 66.06 10 ASP B N 1
ATOM 783 C CA . ASP B 1 10 ? -4.109 -13.766 -14.406 1 66.06 10 ASP B CA 1
ATOM 784 C C . ASP B 1 10 ? -3.607 -12.5 -13.727 1 66.06 10 ASP B C 1
ATOM 786 O O . ASP B 1 10 ? -3.754 -12.336 -12.508 1 66.06 10 ASP B O 1
ATOM 790 N N . LEU B 1 11 ? -2.938 -11.711 -14.492 1 69.94 11 LEU B N 1
ATOM 791 C CA . LEU B 1 11 ? -2.57 -10.383 -14.031 1 69.94 11 LEU B CA 1
ATOM 792 C C . LEU B 1 11 ? -3.744 -9.414 -14.164 1 69.94 11 LEU B C 1
ATOM 794 O O . LEU B 1 11 ? -4.238 -9.18 -15.273 1 69.94 11 LEU B O 1
ATOM 798 N N . ARG B 1 12 ? -4.797 -9.594 -13.039 1 58.53 12 ARG B N 1
ATOM 799 C CA . ARG B 1 12 ? -6.094 -8.922 -13.07 1 58.53 12 ARG B CA 1
ATOM 800 C C . ARG B 1 12 ? -5.969 -7.469 -12.633 1 58.53 12 ARG B C 1
ATOM 802 O O . ARG B 1 12 ? -5.02 -7.102 -11.938 1 58.53 12 ARG B O 1
ATOM 809 N N . SER B 1 13 ? -6.914 -6.594 -13.281 1 54.94 13 SER B N 1
ATOM 810 C CA . SER B 1 13 ? -7.121 -5.203 -12.883 1 54.94 13 SER B CA 1
ATOM 811 C C . SER B 1 13 ? -8.148 -5.09 -11.766 1 54.94 13 SER B C 1
ATOM 813 O O . SER B 1 13 ? -9.109 -5.859 -11.719 1 54.94 13 SER B O 1
ATOM 815 N N . PHE B 1 14 ? -7.992 -4.816 -10.508 1 58.81 14 PHE B N 1
ATOM 816 C CA . PHE B 1 14 ? -8.789 -4.668 -9.289 1 58.81 14 PHE B CA 1
ATOM 817 C C . PHE B 1 14 ? -9.844 -3.584 -9.469 1 58.81 14 PHE B C 1
ATOM 819 O O . PHE B 1 14 ? -10.891 -3.621 -8.82 1 58.81 14 PHE B O 1
ATOM 826 N N . GLU B 1 15 ? -10.93 -3.26 -10.32 1 58.72 15 GLU B N 1
ATOM 827 C CA . GLU B 1 15 ? -11.57 -1.95 -10.266 1 58.72 15 GLU B CA 1
ATOM 828 C C . GLU B 1 15 ? -12.961 -2.045 -9.633 1 58.72 15 GLU B C 1
ATOM 830 O O . GLU B 1 15 ? -13.672 -1.046 -9.547 1 58.72 15 GLU B O 1
ATOM 835 N N . PHE B 1 16 ? -13.562 -2.467 -8.547 1 76.06 16 PHE B N 1
ATOM 836 C CA . PHE B 1 16 ? -15.016 -2.457 -8.453 1 76.06 16 PHE B CA 1
ATOM 837 C C . PHE B 1 16 ? -15.516 -1.16 -7.824 1 76.06 16 PHE B C 1
ATOM 839 O O . PHE B 1 16 ? -16.562 -0.642 -8.203 1 76.06 16 PHE B O 1
ATOM 846 N N . ARG B 1 17 ? -14.82 -0.457 -6.789 1 88.38 17 ARG B N 1
ATOM 847 C CA . ARG B 1 17 ? -15.359 0.725 -6.125 1 88.38 17 ARG B CA 1
ATOM 848 C C . ARG B 1 17 ? -14.602 1.98 -6.535 1 88.38 17 ARG B C 1
ATOM 850 O O . ARG B 1 17 ? -13.367 1.978 -6.59 1 88.38 17 ARG B O 1
ATOM 857 N N . ASP B 1 18 ? -15.477 3.131 -6.812 1 93.12 18 ASP B N 1
ATOM 858 C CA . ASP B 1 18 ? -14.844 4.422 -7.066 1 93.12 18 ASP B CA 1
ATOM 859 C C . ASP B 1 18 ? -14.273 5.02 -5.781 1 93.12 18 ASP B C 1
ATOM 861 O O . ASP B 1 18 ? -14.906 4.938 -4.723 1 93.12 18 ASP B O 1
ATOM 865 N N . PRO B 1 19 ? -13.109 5.625 -5.875 1 95.81 19 PRO B N 1
ATOM 866 C CA . PRO B 1 19 ? -12.5 6.207 -4.676 1 95.81 19 PRO B CA 1
ATOM 867 C C . PRO B 1 19 ? -13.422 7.184 -3.961 1 95.81 19 PRO B C 1
ATOM 869 O O . PRO B 1 19 ? -13.438 7.234 -2.729 1 95.81 19 PRO B O 1
ATOM 872 N N . GLU B 1 20 ? -14.242 7.918 -4.695 1 95.56 20 GLU B N 1
ATOM 873 C CA . GLU B 1 20 ? -15.133 8.914 -4.113 1 95.56 20 GLU B CA 1
ATOM 874 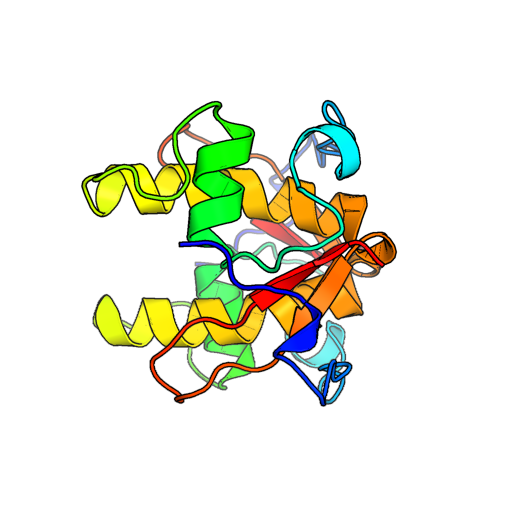C C . GLU B 1 20 ? -16.25 8.258 -3.303 1 95.56 20 GLU B C 1
ATOM 876 O O . GLU B 1 20 ? -16.891 8.906 -2.473 1 95.56 20 GLU B O 1
ATOM 881 N N . GLU B 1 21 ? -16.531 7.02 -3.564 1 95.19 21 GLU B N 1
ATOM 882 C CA . GLU B 1 21 ? -17.516 6.27 -2.805 1 95.19 21 GLU B CA 1
ATOM 883 C C . GLU B 1 21 ? -16.938 5.75 -1.493 1 95.19 21 GLU B C 1
ATOM 885 O O . GLU B 1 21 ? -17.672 5.379 -0.583 1 95.19 21 GLU B O 1
ATOM 890 N N . VAL B 1 22 ? -15.664 5.777 -1.361 1 95.62 22 VAL B N 1
ATOM 891 C CA . VAL B 1 22 ? -14.984 5.18 -0.219 1 95.62 22 VAL B CA 1
ATOM 892 C C . VAL B 1 22 ? -14.477 6.277 0.714 1 95.62 22 VAL B C 1
ATOM 894 O O . VAL B 1 22 ? -14.555 6.145 1.938 1 95.62 22 VAL B O 1
ATOM 897 N N . LEU B 1 23 ? -14.039 7.344 0.128 1 96.62 23 LEU B N 1
ATOM 898 C CA . LEU B 1 23 ? -13.352 8.367 0.909 1 96.62 23 LEU B CA 1
ATOM 899 C C . LEU B 1 23 ? -14.117 9.688 0.871 1 96.62 23 LEU B C 1
ATOM 901 O O . LEU B 1 23 ? -14.703 10.039 -0.155 1 96.62 23 LEU B O 1
ATOM 905 N N . ASP B 1 24 ? -14.055 10.375 2.016 1 95.94 24 ASP B N 1
ATOM 906 C CA . ASP B 1 24 ? -14.531 11.75 2.086 1 95.94 24 ASP B CA 1
ATOM 907 C C . ASP B 1 24 ? -13.508 12.719 1.491 1 95.94 24 ASP B C 1
ATOM 909 O O . ASP B 1 24 ? -12.336 12.703 1.876 1 95.94 24 ASP B O 1
ATOM 913 N N . ALA B 1 25 ? -13.93 13.625 0.611 1 93.81 25 ALA B N 1
ATOM 914 C CA . ALA B 1 25 ? -13.055 14.531 -0.135 1 93.81 25 ALA B CA 1
ATOM 915 C C . ALA B 1 25 ? -12.367 15.516 0.799 1 93.81 25 ALA B C 1
ATOM 917 O O . ALA B 1 25 ? -11.336 16.109 0.443 1 93.81 25 ALA B O 1
ATOM 918 N N . ASP B 1 26 ? -12.898 15.773 2.02 1 94.19 26 ASP B N 1
ATOM 919 C CA . ASP B 1 26 ? -12.367 16.781 2.926 1 94.19 26 ASP B CA 1
ATOM 920 C C . ASP B 1 26 ? -11.453 16.156 3.977 1 94.19 26 ASP B C 1
ATOM 922 O O . ASP B 1 26 ? -10.977 16.828 4.887 1 94.19 26 ASP B O 1
ATOM 926 N N . LYS B 1 27 ? -11.156 14.82 3.793 1 96.06 27 LYS B N 1
ATOM 927 C CA . LYS B 1 27 ? -10.391 14.125 4.82 1 96.06 27 LYS B CA 1
ATOM 928 C C . LYS B 1 27 ? -9.195 13.391 4.215 1 96.06 27 LYS B C 1
ATOM 930 O O . LYS B 1 27 ? -9.164 13.141 3.01 1 96.06 27 LYS B O 1
ATOM 935 N N . LEU B 1 28 ? -8.188 13.141 5.035 1 96.38 28 LEU B N 1
ATOM 936 C CA . LEU B 1 28 ? -7.027 12.305 4.727 1 96.38 28 LEU B CA 1
ATOM 937 C C . LEU B 1 28 ? -7.016 11.047 5.59 1 96.38 28 LEU B C 1
ATOM 939 O O . LEU B 1 28 ? -7.426 11.086 6.754 1 96.38 28 LEU B O 1
ATOM 943 N N . TYR B 1 29 ? -6.605 9.977 4.992 1 96.75 29 TYR B N 1
ATOM 944 C CA . TYR B 1 29 ? -6.664 8.656 5.609 1 96.75 29 TYR B CA 1
ATOM 945 C C . TYR B 1 29 ? -5.309 7.961 5.543 1 96.75 29 TYR B C 1
ATOM 947 O O . TYR B 1 29 ? -4.555 8.148 4.586 1 96.75 29 TYR B O 1
ATOM 955 N N . THR B 1 30 ? -4.973 7.219 6.602 1 96.38 30 THR B N 1
ATOM 956 C CA . THR B 1 30 ? -3.855 6.293 6.457 1 96.38 30 THR B CA 1
ATOM 957 C C . THR B 1 30 ? -4.238 5.121 5.555 1 96.38 30 THR B C 1
ATOM 959 O O . THR B 1 30 ? -5.418 4.902 5.281 1 96.38 30 THR B O 1
ATOM 962 N N . VAL B 1 31 ? -3.215 4.398 5.109 1 96.94 31 VAL B N 1
ATOM 963 C CA . VAL B 1 31 ? -3.49 3.246 4.258 1 96.94 31 VAL B CA 1
ATOM 964 C C . VAL B 1 31 ? -4.293 2.207 5.039 1 96.94 31 VAL B C 1
ATOM 966 O O . VAL B 1 31 ? -5.129 1.505 4.473 1 96.94 31 VAL B O 1
ATOM 969 N N . TYR B 1 32 ? -4.145 2.109 6.359 1 97 32 TYR B N 1
ATOM 970 C CA . TYR B 1 32 ? -4.883 1.165 7.191 1 97 32 TYR B CA 1
ATOM 971 C C . TYR B 1 32 ? -6.352 1.554 7.285 1 97 32 TYR B C 1
ATOM 973 O O . TYR B 1 32 ? -7.234 0.693 7.219 1 97 32 TYR B O 1
ATOM 981 N N . GLU B 1 33 ? -6.629 2.811 7.461 1 97.94 33 GLU B N 1
ATOM 982 C CA . GLU B 1 33 ? -8 3.312 7.5 1 97.94 33 GLU B CA 1
ATOM 983 C C . GLU B 1 33 ? -8.711 3.08 6.172 1 97.94 33 GLU B C 1
ATOM 985 O O . GLU B 1 33 ? -9.883 2.697 6.148 1 97.94 33 GLU B O 1
ATOM 990 N N . ILE B 1 34 ? -7.992 3.324 5.039 1 97.69 34 ILE B N 1
ATOM 991 C CA . ILE B 1 34 ? -8.562 3.092 3.713 1 97.69 34 ILE B CA 1
ATOM 992 C C . ILE B 1 34 ? -8.906 1.614 3.551 1 97.69 34 ILE B C 1
ATOM 994 O O . ILE B 1 34 ? -9.992 1.275 3.064 1 97.69 34 ILE B O 1
ATOM 998 N N . ALA B 1 35 ? -7.996 0.751 4.02 1 96.25 35 ALA B N 1
ATOM 999 C CA . ALA B 1 35 ? -8.227 -0.688 3.943 1 96.25 35 ALA B CA 1
ATOM 1000 C C . ALA B 1 35 ? -9.5 -1.08 4.684 1 96.25 35 ALA B C 1
ATOM 1002 O O . ALA B 1 35 ? -10.305 -1.875 4.184 1 96.25 35 ALA B O 1
ATOM 1003 N N . ARG B 1 36 ? -9.766 -0.51 5.844 1 97.19 36 ARG B N 1
ATOM 1004 C CA . ARG B 1 36 ? -10.969 -0.787 6.617 1 97.19 36 ARG B CA 1
ATOM 1005 C C . ARG B 1 36 ? -12.211 -0.274 5.898 1 97.19 36 ARG B C 1
ATOM 1007 O O . ARG B 1 36 ? -13.203 -0.999 5.762 1 97.19 36 ARG B O 1
ATOM 1014 N N . LEU B 1 37 ? -12.125 0.893 5.355 1 96.94 37 LEU B N 1
ATOM 1015 C CA . LEU B 1 37 ? -13.258 1.513 4.68 1 96.94 37 LEU B CA 1
ATOM 1016 C C . LEU B 1 37 ? -13.656 0.715 3.441 1 96.94 37 LEU B C 1
ATOM 1018 O O . LEU B 1 37 ? -14.844 0.537 3.17 1 96.94 37 LEU B O 1
ATOM 1022 N N . LEU B 1 38 ? -12.641 0.229 2.703 1 95.56 38 LEU B N 1
ATOM 1023 C CA . LEU B 1 38 ? -12.898 -0.558 1.503 1 95.56 38 LEU B CA 1
ATOM 1024 C C . LEU B 1 38 ? -13.711 -1.805 1.836 1 95.56 38 LEU B C 1
ATOM 1026 O O . LEU B 1 38 ? -14.445 -2.316 0.989 1 95.56 38 LEU B O 1
ATOM 1030 N N . GLN B 1 39 ? -13.602 -2.307 3.064 1 93.56 39 GLN B N 1
ATOM 1031 C CA . GLN B 1 39 ? -14.289 -3.52 3.5 1 93.56 39 GLN B CA 1
ATOM 1032 C C . GLN B 1 39 ? -15.586 -3.188 4.223 1 93.56 39 GLN B C 1
ATOM 1034 O O . GLN B 1 39 ? -16.281 -4.086 4.707 1 93.56 39 GLN B O 1
ATOM 1039 N N . GLY B 1 40 ? -15.938 -1.883 4.379 1 93.81 40 GLY B N 1
ATOM 1040 C CA . GLY B 1 40 ? -17.156 -1.454 5.035 1 93.81 40 GLY B CA 1
ATOM 1041 C C . GLY B 1 40 ? -17.031 -1.359 6.543 1 93.81 40 GLY B C 1
ATOM 1042 O O . GLY B 1 40 ? -18.031 -1.352 7.262 1 93.81 40 GLY B O 1
ATOM 1043 N N . LEU B 1 41 ? -15.82 -1.301 7.031 1 95.62 41 LEU B N 1
ATOM 1044 C CA . LEU B 1 41 ? -15.57 -1.171 8.461 1 95.62 41 LEU B CA 1
ATOM 1045 C C . LEU B 1 41 ? -15.32 0.286 8.836 1 95.62 41 LEU B C 1
ATOM 1047 O O . LEU B 1 41 ? -14.953 1.099 7.988 1 95.62 41 LEU B O 1
ATOM 1051 N N . ASP B 1 42 ? -15.57 0.562 10.102 1 96.38 42 ASP B N 1
ATOM 1052 C CA . ASP B 1 42 ? -15.18 1.865 10.633 1 96.38 42 ASP B CA 1
ATOM 1053 C C . ASP B 1 42 ? -13.68 2.084 10.508 1 96.38 42 ASP B C 1
ATOM 1055 O O . ASP B 1 42 ? -12.891 1.17 10.758 1 96.38 42 ASP B O 1
ATOM 1059 N N . PRO B 1 43 ? -13.25 3.344 10.148 1 96.25 43 PRO B N 1
ATOM 1060 C CA . PRO B 1 43 ? -11.812 3.596 10.023 1 96.25 43 PRO B CA 1
ATOM 1061 C C . PRO B 1 43 ? -11.062 3.402 11.336 1 96.25 43 PRO B C 1
ATOM 1063 O O . PRO B 1 43 ? -9.844 3.182 11.328 1 96.25 43 PRO B O 1
ATOM 1066 N N . ASP B 1 44 ? -11.742 3.395 12.445 1 95.25 44 ASP B N 1
ATOM 1067 C CA . ASP B 1 44 ? -11.102 3.234 13.742 1 95.25 44 ASP B CA 1
ATOM 1068 C C . ASP B 1 44 ? -11.375 1.849 14.328 1 95.25 44 ASP B C 1
ATOM 1070 O O . ASP B 1 44 ? -11.188 1.622 15.523 1 95.25 44 ASP B O 1
ATOM 1074 N N . ALA B 1 45 ? -11.805 0.93 13.5 1 95.94 45 ALA B N 1
ATOM 1075 C CA . ALA B 1 45 ? -12.086 -0.429 13.961 1 95.94 45 ALA B CA 1
ATOM 1076 C C . ALA B 1 45 ? -10.852 -1.052 14.602 1 95.94 45 ALA B C 1
ATOM 1078 O O . ALA B 1 45 ? -9.727 -0.868 14.125 1 95.94 45 ALA B O 1
ATOM 1079 N N . ASP B 1 46 ? -10.992 -1.744 15.641 1 95.19 46 ASP B N 1
ATOM 1080 C CA . ASP B 1 46 ? -9.922 -2.461 16.328 1 95.19 46 ASP B CA 1
ATOM 1081 C C . ASP B 1 46 ? -9.75 -3.869 15.766 1 95.19 46 ASP B C 1
ATOM 1083 O O . ASP B 1 46 ? -10.547 -4.766 16.062 1 95.19 46 ASP B O 1
ATOM 1087 N N . LEU B 1 47 ? -8.789 -4.035 14.938 1 94.69 47 LEU B N 1
ATOM 1088 C CA . LEU B 1 47 ? -8.523 -5.316 14.289 1 94.69 47 LEU B CA 1
ATOM 1089 C C . LEU B 1 47 ? -7.227 -5.93 14.805 1 94.69 47 LEU B C 1
ATOM 1091 O O . LEU B 1 47 ? -6.301 -5.207 15.188 1 94.69 47 LEU B O 1
ATOM 1095 N N . ASP B 1 48 ? -7.195 -7.227 14.867 1 93.94 48 ASP B N 1
ATOM 1096 C CA . ASP B 1 48 ? -5.918 -7.875 15.141 1 93.94 48 ASP B CA 1
ATOM 1097 C C . ASP B 1 48 ? -4.934 -7.664 13.992 1 93.94 48 ASP B C 1
ATOM 1099 O O . ASP B 1 48 ? -5.344 -7.539 12.836 1 93.94 48 ASP B O 1
ATOM 1103 N N . PRO B 1 49 ? -3.633 -7.652 14.258 1 90.19 49 PRO B N 1
ATOM 1104 C CA . PRO B 1 49 ? -2.609 -7.32 13.266 1 90.19 49 PRO B CA 1
ATOM 1105 C C . PRO B 1 49 ? -2.66 -8.234 12.039 1 90.19 49 PRO B C 1
ATOM 1107 O O . PRO B 1 49 ? -2.355 -7.793 10.922 1 90.19 49 PRO B O 1
ATOM 1110 N N . GLY B 1 50 ? -3.033 -9.5 12.328 1 90.06 50 GLY B N 1
ATOM 1111 C CA . GLY B 1 50 ? -3.107 -10.422 11.211 1 90.06 50 GLY B CA 1
ATOM 1112 C C . GLY B 1 50 ? -4.199 -10.062 10.211 1 90.06 50 GLY B C 1
ATOM 1113 O O . GLY B 1 50 ? -3.957 -10.039 9.008 1 90.06 50 GLY B O 1
ATOM 1114 N N . THR B 1 51 ? -5.402 -9.742 10.773 1 93.12 51 THR B N 1
ATOM 1115 C CA . THR B 1 51 ? -6.539 -9.352 9.945 1 93.12 51 THR B CA 1
ATOM 1116 C C . THR B 1 51 ? -6.266 -8.023 9.25 1 93.12 51 THR B C 1
ATOM 1118 O O . THR B 1 51 ? -6.559 -7.871 8.055 1 93.12 51 THR B O 1
ATOM 1121 N N . GLU B 1 52 ? -5.641 -7.102 9.977 1 93.81 52 GLU B N 1
ATOM 1122 C CA . GLU B 1 52 ? -5.324 -5.801 9.406 1 93.81 52 GLU B CA 1
ATOM 1123 C C . GLU B 1 52 ? -4.355 -5.934 8.227 1 93.81 52 GLU B C 1
ATOM 1125 O O . GLU B 1 52 ? -4.516 -5.266 7.207 1 93.81 52 GLU B O 1
ATOM 1130 N N . GLY B 1 53 ? -3.328 -6.77 8.375 1 92.5 53 GLY B N 1
ATOM 1131 C CA . GLY B 1 53 ? -2.383 -7.02 7.301 1 92.5 53 GLY B CA 1
ATOM 1132 C C . GLY B 1 53 ? -3.039 -7.547 6.039 1 92.5 53 GLY B C 1
ATOM 1133 O O . GLY B 1 53 ? -2.686 -7.141 4.934 1 92.5 53 GLY B O 1
ATOM 1134 N N . ILE B 1 54 ? -4.051 -8.422 6.277 1 92.31 54 ILE B N 1
ATOM 1135 C CA . ILE B 1 54 ? -4.77 -9.008 5.156 1 92.31 54 ILE B CA 1
ATOM 1136 C C . ILE B 1 54 ? -5.555 -7.926 4.418 1 92.31 54 ILE B C 1
ATOM 1138 O O . ILE B 1 54 ? -5.496 -7.84 3.189 1 92.31 54 ILE B O 1
ATOM 1142 N N . LEU B 1 55 ? -6.289 -7.113 5.164 1 94.31 55 LEU B N 1
ATOM 1143 C CA . LEU B 1 55 ? -7.07 -6.047 4.551 1 94.31 55 LEU B CA 1
ATOM 1144 C C . LEU B 1 55 ? -6.172 -5.086 3.783 1 94.31 55 LEU B C 1
ATOM 1146 O O . LEU B 1 55 ? -6.531 -4.625 2.697 1 94.31 55 LEU B O 1
ATOM 1150 N N . LEU B 1 56 ? -4.949 -4.805 4.328 1 96 56 LEU B N 1
ATOM 1151 C CA . LEU B 1 56 ? -4.004 -3.904 3.676 1 96 56 LEU B CA 1
ATOM 1152 C C . LEU B 1 56 ? -3.527 -4.488 2.35 1 96 56 LEU B C 1
ATOM 1154 O O . LEU B 1 56 ? -3.494 -3.787 1.335 1 96 56 LEU B O 1
ATOM 1158 N N . ASP B 1 57 ? -3.227 -5.73 2.338 1 93.75 57 ASP B N 1
ATOM 1159 C CA . ASP B 1 57 ? -2.775 -6.402 1.125 1 93.75 57 ASP B CA 1
ATOM 1160 C C . ASP B 1 57 ? -3.822 -6.297 0.017 1 93.75 57 ASP B C 1
ATOM 1162 O O . ASP B 1 57 ? -3.477 -6.133 -1.155 1 93.75 57 ASP B O 1
ATOM 1166 N N . TRP B 1 58 ? -5.113 -6.312 0.424 1 92.25 58 TRP B N 1
ATOM 1167 C CA . TRP B 1 58 ? -6.223 -6.234 -0.52 1 92.25 58 TRP B CA 1
ATOM 1168 C C . TRP B 1 58 ? -6.422 -4.805 -1.013 1 92.25 58 TRP B C 1
ATOM 1170 O O . TRP B 1 58 ? -6.77 -4.586 -2.174 1 92.25 58 TRP B O 1
ATOM 1180 N N . ALA B 1 59 ? -6.152 -3.881 -0.206 1 93.88 59 ALA B N 1
ATOM 1181 C CA . ALA B 1 59 ? -6.418 -2.479 -0.517 1 93.88 59 ALA B CA 1
ATOM 1182 C C . ALA B 1 59 ? -5.367 -1.922 -1.476 1 93.88 59 ALA B C 1
ATOM 1184 O O . ALA B 1 59 ? -5.676 -1.069 -2.312 1 93.88 59 ALA B O 1
ATOM 1185 N N . ILE B 1 60 ? -4.113 -2.398 -1.467 1 95.69 60 ILE B N 1
ATOM 1186 C CA . ILE B 1 60 ? -2.98 -1.809 -2.172 1 95.69 60 ILE B CA 1
ATOM 1187 C C . ILE B 1 60 ? -3.209 -1.892 -3.678 1 95.69 60 ILE B C 1
ATOM 1189 O O . ILE B 1 60 ? -3.064 -0.895 -4.391 1 95.69 60 ILE B O 1
ATOM 1193 N N . PRO B 1 61 ? -3.646 -3.049 -4.215 1 93.5 61 PRO B N 1
ATOM 1194 C CA . PRO B 1 61 ? -3.898 -3.082 -5.656 1 93.5 61 PRO B CA 1
ATOM 1195 C C . PRO B 1 61 ? -4.988 -2.1 -6.086 1 93.5 61 PRO B C 1
ATOM 1197 O O . PRO B 1 61 ? -4.883 -1.481 -7.148 1 93.5 61 PRO B O 1
ATOM 1200 N N . TRP B 1 62 ? -6.043 -2.027 -5.242 1 94.19 62 TRP B N 1
ATOM 1201 C CA . TRP B 1 62 ? -7.105 -1.07 -5.531 1 94.19 62 TRP B CA 1
ATOM 1202 C C . TRP B 1 62 ? -6.562 0.354 -5.562 1 94.19 62 TRP B C 1
ATOM 1204 O O . TRP B 1 62 ? -6.91 1.14 -6.449 1 94.19 62 TRP B O 1
ATOM 1214 N N . MET B 1 63 ? -5.75 0.685 -4.621 1 95.62 63 MET B N 1
ATOM 1215 C CA . MET B 1 63 ? -5.184 2.029 -4.566 1 95.62 63 MET B CA 1
ATOM 1216 C C . MET B 1 63 ? -4.289 2.291 -5.777 1 95.62 63 MET B C 1
ATOM 1218 O O . MET B 1 63 ? -4.285 3.395 -6.324 1 95.62 63 MET B O 1
ATOM 1222 N N . LEU B 1 64 ? -3.564 1.309 -6.207 1 94.62 64 LEU B N 1
ATOM 1223 C CA . LEU B 1 64 ? -2.68 1.454 -7.355 1 94.62 64 LEU B CA 1
ATOM 1224 C C . LEU B 1 64 ? -3.482 1.662 -8.633 1 94.62 64 LEU B C 1
ATOM 1226 O O . LEU B 1 64 ? -3.113 2.484 -9.477 1 94.62 64 LEU B O 1
ATOM 1230 N N . ASP B 1 65 ? -4.531 0.953 -8.711 1 91.69 65 ASP B N 1
ATOM 1231 C CA . ASP B 1 65 ? -5.379 1.074 -9.891 1 91.69 65 ASP B CA 1
ATOM 1232 C C . ASP B 1 65 ? -6.02 2.459 -9.969 1 91.69 65 ASP B C 1
ATOM 1234 O O . ASP B 1 65 ? -6.305 2.955 -11.055 1 91.69 65 ASP B O 1
ATOM 1238 N N . HIS B 1 66 ? -6.207 3.07 -8.852 1 94.56 66 HIS B N 1
ATOM 1239 C CA . HIS B 1 66 ? -6.859 4.375 -8.805 1 94.56 66 HIS B CA 1
ATOM 1240 C C . HIS B 1 66 ? -5.871 5.465 -8.398 1 94.56 66 HIS B C 1
ATOM 1242 O O . HIS B 1 66 ? -6.27 6.492 -7.84 1 94.56 66 HIS B O 1
ATOM 1248 N N . SER B 1 67 ? -4.578 5.246 -8.68 1 93.44 67 SER B N 1
ATOM 1249 C CA . SER B 1 67 ? -3.52 6.102 -8.156 1 93.44 67 SER B CA 1
ATOM 1250 C C . SER B 1 67 ? -3.734 7.555 -8.57 1 93.44 67 SER B C 1
ATOM 1252 O O . SER B 1 67 ? -3.398 8.477 -7.816 1 93.44 67 SER B O 1
ATOM 1254 N N . ASP B 1 68 ? -4.371 7.773 -9.711 1 92.5 68 ASP B N 1
ATOM 1255 C CA . ASP B 1 68 ? -4.562 9.125 -10.227 1 92.5 68 ASP B CA 1
ATOM 1256 C C . ASP B 1 68 ? -5.547 9.906 -9.359 1 92.5 68 ASP B C 1
ATOM 1258 O O . ASP B 1 68 ? -5.633 11.133 -9.461 1 92.5 68 ASP B O 1
ATOM 1262 N N . ALA B 1 69 ? -6.25 9.195 -8.531 1 94.38 69 ALA B N 1
ATOM 1263 C CA . ALA B 1 69 ? -7.262 9.844 -7.707 1 94.38 69 ALA B CA 1
ATOM 1264 C C . ALA B 1 69 ? -6.668 10.32 -6.379 1 94.38 69 ALA B C 1
ATOM 1266 O O . ALA B 1 69 ? -7.32 11.047 -5.625 1 94.38 69 ALA B O 1
ATOM 1267 N N . PHE B 1 70 ? -5.449 9.992 -6.051 1 93.44 70 PHE B N 1
ATOM 1268 C CA . PHE B 1 70 ? -4.965 10.148 -4.684 1 93.44 70 PHE B CA 1
ATOM 1269 C C . PHE B 1 70 ? -3.889 11.227 -4.609 1 93.44 70 PHE B C 1
ATOM 1271 O O . PHE B 1 70 ? -3.098 11.383 -5.543 1 93.44 70 PHE B O 1
ATOM 1278 N N . VAL B 1 71 ? -3.932 11.961 -3.564 1 92.31 71 VAL B N 1
ATOM 1279 C CA . VAL B 1 71 ? -2.816 12.789 -3.121 1 92.31 71 VAL B CA 1
ATOM 1280 C C . VAL B 1 71 ? -2.182 12.18 -1.874 1 92.31 71 VAL B C 1
ATOM 1282 O O . VAL B 1 71 ? -2.811 11.383 -1.178 1 92.31 71 VAL B O 1
ATOM 12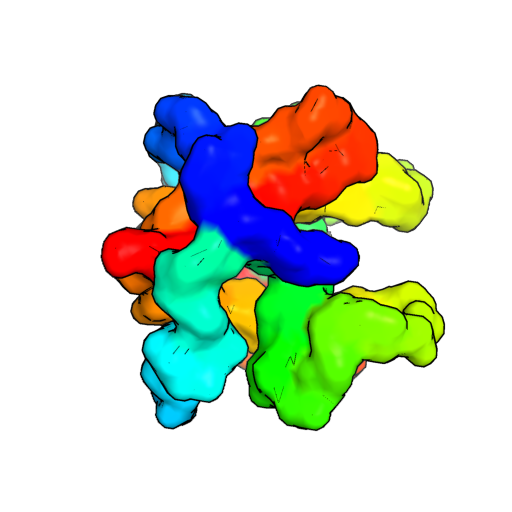85 N N . PHE B 1 72 ? -0.92 12.469 -1.643 1 93.31 72 PHE B N 1
ATOM 1286 C CA . PHE B 1 72 ? -0.173 11.93 -0.512 1 93.31 72 PHE B CA 1
ATOM 1287 C C . PHE B 1 72 ? 0.352 13.055 0.374 1 93.31 72 PHE B C 1
ATOM 1289 O O . PHE B 1 72 ? 0.882 14.047 -0.126 1 93.31 72 PHE B O 1
ATOM 1296 N N . ALA B 1 73 ? 0.13 12.891 1.668 1 92.12 73 ALA B N 1
ATOM 1297 C CA . ALA B 1 73 ? 0.702 13.781 2.676 1 92.12 73 ALA B CA 1
ATOM 1298 C C . ALA B 1 73 ? 1.699 13.031 3.561 1 92.12 73 ALA B C 1
ATOM 1300 O O . ALA B 1 73 ? 1.397 11.953 4.074 1 92.12 73 ALA B O 1
ATOM 1301 N N . GLU B 1 74 ? 2.812 13.609 3.693 1 87.56 74 GLU B N 1
ATOM 1302 C CA . GLU B 1 74 ? 3.869 12.984 4.488 1 87.56 74 GLU B CA 1
ATOM 1303 C C . GLU B 1 74 ? 3.451 12.852 5.949 1 87.56 74 GLU B C 1
ATOM 1305 O O . GLU B 1 74 ? 2.74 13.711 6.48 1 87.56 74 GLU B O 1
ATOM 1310 N N . PRO B 1 75 ? 3.98 11.766 6.594 1 87.31 75 PRO B N 1
ATOM 1311 C CA . PRO B 1 75 ? 3.645 11.594 8.008 1 87.31 75 PRO B CA 1
ATOM 1312 C C . PRO B 1 75 ? 4.277 12.656 8.906 1 87.31 75 PRO B C 1
ATOM 1314 O O . PRO B 1 75 ? 5.23 13.32 8.492 1 87.31 75 PRO B O 1
ATOM 1317 N N . GLU B 1 76 ? 3.621 12.75 10.086 1 80.5 76 GLU B N 1
ATOM 1318 C CA . GLU B 1 76 ? 4.168 13.688 11.055 1 80.5 76 GLU B CA 1
ATOM 1319 C C . GLU B 1 76 ? 5.48 13.172 11.641 1 80.5 76 GLU B C 1
ATOM 1321 O O . GLU B 1 76 ? 6.336 13.961 12.055 1 80.5 76 GLU B O 1
ATOM 1326 N N . ALA B 1 77 ? 5.629 11.883 11.781 1 84.81 77 ALA B N 1
ATOM 1327 C CA . ALA B 1 77 ? 6.832 11.227 12.297 1 84.81 77 ALA B CA 1
ATOM 1328 C C . ALA B 1 77 ? 7.223 10.039 11.422 1 84.81 77 ALA B C 1
ATOM 1330 O O . ALA B 1 77 ? 6.391 9.492 10.695 1 84.81 77 ALA B O 1
ATOM 1331 N N . ASP B 1 78 ? 8.438 9.656 11.602 1 80.75 78 ASP B N 1
ATOM 1332 C CA . ASP B 1 78 ? 8.984 8.617 10.727 1 80.75 78 ASP B CA 1
ATOM 1333 C C . ASP B 1 78 ? 8.32 7.27 10.992 1 80.75 78 ASP B C 1
ATOM 1335 O O . ASP B 1 78 ? 8.242 6.422 10.102 1 80.75 78 ASP B O 1
ATOM 1339 N N . GLU B 1 79 ? 7.875 7.152 12.172 1 85.81 79 GLU B N 1
ATOM 1340 C CA . GLU B 1 79 ? 7.324 5.852 12.555 1 85.81 79 GLU B CA 1
ATOM 1341 C C . GLU B 1 79 ? 5.824 5.785 12.281 1 85.81 79 GLU B C 1
ATOM 1343 O O . GLU B 1 79 ? 5.191 4.754 12.508 1 85.81 79 GLU B O 1
ATOM 1348 N N . GLU B 1 80 ? 5.293 6.914 11.727 1 89.19 80 GLU B N 1
ATOM 1349 C CA . GLU B 1 80 ? 3.863 6.992 11.445 1 89.19 80 GLU B CA 1
ATOM 1350 C C . GLU B 1 80 ? 3.588 6.844 9.953 1 89.19 80 GLU B C 1
ATOM 1352 O O . GLU B 1 80 ? 4.438 7.176 9.117 1 89.19 80 GLU B O 1
ATOM 1357 N N . PRO B 1 81 ? 2.441 6.277 9.703 1 92.44 81 PRO B N 1
ATOM 1358 C CA . PRO B 1 81 ? 2.104 6.195 8.281 1 92.44 81 PRO B CA 1
ATOM 1359 C C . PRO B 1 81 ? 1.767 7.555 7.672 1 92.44 81 PRO B C 1
ATOM 1361 O O . PRO B 1 81 ? 1.328 8.461 8.383 1 92.44 81 PRO B O 1
ATOM 1364 N N . GLY B 1 82 ? 2.027 7.676 6.336 1 92.44 82 GLY B N 1
ATOM 1365 C CA . GLY B 1 82 ? 1.544 8.844 5.613 1 92.44 82 GLY B CA 1
ATOM 1366 C C . GLY B 1 82 ? 0.038 8.852 5.434 1 92.44 82 GLY B C 1
ATOM 1367 O O . GLY B 1 82 ? -0.649 7.922 5.867 1 92.44 82 GLY B O 1
ATOM 1368 N N . TYR B 1 83 ? -0.439 9.984 4.805 1 94.25 83 TYR B N 1
ATOM 1369 C CA . TYR B 1 83 ? -1.874 10.148 4.602 1 94.25 83 TYR B CA 1
ATOM 1370 C C . TYR B 1 83 ? -2.205 10.273 3.119 1 94.25 83 TYR B C 1
ATOM 1372 O O . TYR B 1 83 ? -1.401 10.789 2.34 1 94.25 83 TYR B O 1
ATOM 1380 N N . TYR B 1 84 ? -3.355 9.75 2.873 1 95.31 84 TYR B N 1
ATOM 1381 C CA . TYR B 1 84 ? -3.859 9.789 1.505 1 95.31 84 TYR B CA 1
ATOM 1382 C C . TYR B 1 84 ? -5.242 10.422 1.448 1 95.31 84 TYR B C 1
ATOM 1384 O O . TYR B 1 84 ? -6.066 10.219 2.344 1 95.31 84 TYR B O 1
ATOM 1392 N N . GLY B 1 85 ? -5.484 11.156 0.361 1 94.19 85 GLY B N 1
ATOM 1393 C CA . GLY B 1 85 ? -6.785 11.758 0.1 1 94.19 85 GLY B CA 1
ATOM 1394 C C . GLY B 1 85 ? -7.102 11.875 -1.38 1 94.19 85 GLY B C 1
ATOM 1395 O O . GLY B 1 85 ? -6.324 11.414 -2.223 1 94.19 85 GLY B O 1
ATOM 1396 N N . LEU B 1 86 ? -8.273 12.359 -1.628 1 94.38 86 LEU B N 1
ATOM 1397 C CA . LEU B 1 86 ? -8.695 12.547 -3.012 1 94.38 86 LEU B CA 1
ATOM 1398 C C . LEU B 1 86 ? -8.109 13.836 -3.588 1 94.38 86 LEU B C 1
ATOM 1400 O O . LEU B 1 86 ? -7.918 14.812 -2.861 1 94.38 86 LEU B O 1
ATOM 1404 N N . LYS B 1 87 ? -7.762 13.805 -4.852 1 90.19 87 LYS B N 1
ATOM 1405 C CA . LYS B 1 87 ? -7.316 14.992 -5.562 1 90.19 87 LYS B CA 1
ATOM 1406 C C . LYS B 1 87 ? -8.414 16.047 -5.602 1 90.19 87 LYS B C 1
ATOM 1408 O O . LYS B 1 87 ? -9.602 15.719 -5.605 1 90.19 87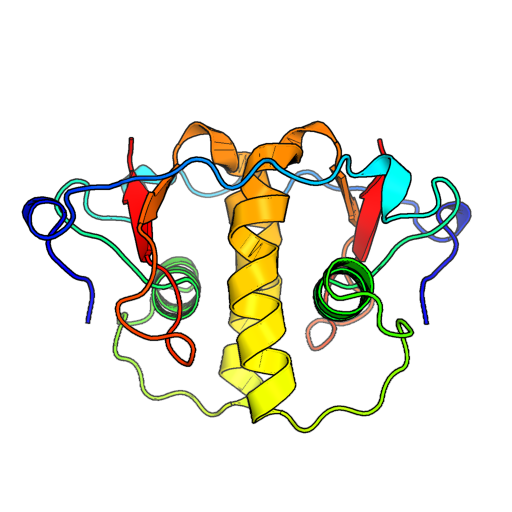 LYS B O 1
#